Protein AF-A0A353TAM4-F1 (afdb_monomer_lite)

pLDDT: mean 78.07, std 10.39, range [55.66, 92.75]

Structure (mmCIF, N/CA/C/O backbone):
data_AF-A0A353TAM4-F1
#
_entry.id   AF-A0A353TAM4-F1
#
loop_
_atom_site.group_PDB
_atom_site.id
_atom_site.type_symbol
_atom_site.label_atom_id
_atom_site.label_alt_id
_atom_site.label_comp_id
_atom_site.label_asym_id
_atom_site.label_entity_id
_atom_site.label_seq_id
_atom_site.pdbx_PDB_ins_code
_atom_site.Cartn_x
_atom_site.Cartn_y
_atom_site.Cartn_z
_atom_site.occupancy
_atom_site.B_iso_or_equiv
_atom_site.auth_seq_id
_atom_site.auth_comp_id
_atom_site.auth_asym_id
_atom_site.auth_atom_id
_atom_site.pdbx_PDB_model_num
ATOM 1 N N . MET A 1 1 ? -25.117 -10.805 24.468 1.00 71.44 1 MET A N 1
ATOM 2 C CA . MET A 1 1 ? -24.688 -9.610 25.229 1.00 71.44 1 MET A CA 1
ATOM 3 C C . MET A 1 1 ? -25.270 -9.680 26.631 1.00 71.44 1 MET A C 1
ATOM 5 O O . MET A 1 1 ? -26.443 -10.002 26.774 1.00 71.44 1 MET A O 1
ATOM 9 N N . HIS A 1 2 ? -24.454 -9.416 27.646 1.00 84.31 2 HIS A N 1
ATOM 10 C CA . HIS A 1 2 ? -24.806 -9.683 29.040 1.00 84.31 2 HIS A CA 1
ATOM 11 C C . HIS A 1 2 ? -25.535 -8.492 29.674 1.00 84.31 2 HIS A C 1
ATOM 13 O O . HIS A 1 2 ? -25.085 -7.350 29.541 1.00 84.31 2 HIS A O 1
ATOM 19 N N . CYS A 1 3 ? -26.663 -8.724 30.348 1.00 85.81 3 CYS A N 1
ATOM 20 C CA . CYS A 1 3 ? -27.396 -7.654 31.020 1.00 85.81 3 CYS A CA 1
ATOM 21 C C . CYS A 1 3 ? -26.676 -7.226 32.311 1.00 85.81 3 CYS A C 1
ATOM 23 O O . CYS A 1 3 ? -26.566 -8.035 33.226 1.00 85.81 3 CYS A O 1
ATOM 25 N N . PRO A 1 4 ? -26.267 -5.953 32.473 1.00 81.88 4 PRO A N 1
ATOM 26 C CA . PRO A 1 4 ? -25.572 -5.508 33.684 1.00 81.88 4 PRO A CA 1
ATOM 27 C C . PRO A 1 4 ? -26.483 -5.432 34.918 1.00 81.88 4 PRO A C 1
ATOM 29 O O . PRO A 1 4 ? -25.984 -5.313 36.031 1.00 81.88 4 PRO A O 1
ATOM 32 N N . LYS A 1 5 ? -27.812 -5.467 34.734 1.00 87.12 5 LYS A N 1
ATOM 33 C CA . LYS A 1 5 ? -28.780 -5.432 35.842 1.00 87.12 5 LYS A CA 1
ATOM 34 C C . LYS A 1 5 ? -29.089 -6.810 36.418 1.00 87.12 5 LYS A C 1
ATOM 36 O O . LYS A 1 5 ? -29.198 -6.929 37.628 1.00 87.12 5 LYS A O 1
ATOM 41 N N . CYS A 1 6 ? -29.301 -7.808 35.560 1.00 91.19 6 CYS A N 1
ATOM 42 C CA . CYS A 1 6 ? -29.768 -9.134 35.981 1.00 91.19 6 CYS A CA 1
ATOM 43 C C . CYS A 1 6 ? -28.809 -10.278 35.631 1.00 91.19 6 CYS A C 1
ATOM 45 O O . CYS A 1 6 ? -29.038 -11.397 36.064 1.00 91.19 6 CYS A O 1
ATOM 47 N N . GLY A 1 7 ? -27.748 -10.025 34.861 1.00 88.94 7 GLY A N 1
ATOM 48 C CA . GLY A 1 7 ? -26.818 -11.068 34.426 1.00 88.94 7 GLY A CA 1
ATOM 49 C C . GLY A 1 7 ? -27.367 -11.997 33.337 1.00 88.94 7 GLY A C 1
ATOM 50 O O . GLY A 1 7 ? -26.750 -13.007 33.028 1.00 88.94 7 GLY A O 1
ATOM 51 N N . PHE A 1 8 ? -28.519 -11.689 32.737 1.00 91.19 8 PHE A N 1
ATOM 52 C CA . PHE A 1 8 ? -29.079 -12.515 31.669 1.00 91.19 8 PHE A CA 1
ATOM 53 C C . PHE A 1 8 ? -28.398 -12.257 30.322 1.00 91.19 8 PHE A C 1
ATOM 55 O O . PHE A 1 8 ? -28.211 -11.101 29.911 1.00 91.19 8 PHE A O 1
ATOM 62 N N . ASP A 1 9 ? -28.084 -13.325 29.591 1.00 90.94 9 ASP A N 1
ATOM 63 C CA . ASP A 1 9 ? -27.538 -13.233 28.241 1.00 90.94 9 ASP A CA 1
ATOM 64 C C . ASP A 1 9 ? -28.645 -13.013 27.209 1.00 90.94 9 ASP A C 1
ATOM 66 O O . ASP A 1 9 ? -29.500 -13.856 26.964 1.00 90.94 9 ASP A O 1
ATOM 70 N N . ASN A 1 10 ? -28.610 -11.846 26.569 1.00 87.75 10 ASN A N 1
ATOM 71 C CA . ASN A 1 10 ? -29.545 -11.464 25.516 1.00 87.75 10 ASN A CA 1
ATOM 72 C C . ASN A 1 10 ? -28.915 -11.609 24.122 1.00 87.75 10 ASN A C 1
ATOM 74 O O . ASN A 1 10 ? -27.690 -11.564 23.965 1.00 87.75 10 ASN A O 1
ATOM 78 N N . LEU A 1 11 ? -29.762 -11.689 23.092 1.00 84.56 11 LEU A N 1
ATOM 79 C CA . LEU A 1 11 ? -29.363 -11.592 21.681 1.00 84.56 11 LEU A CA 1
ATOM 80 C C . LEU A 1 11 ? -28.535 -10.324 21.424 1.00 84.56 11 LEU A C 1
ATOM 82 O O . LEU A 1 11 ? -28.815 -9.266 21.983 1.00 84.56 11 LEU A O 1
ATOM 86 N N . GLU A 1 12 ? -27.541 -10.413 20.538 1.00 74.88 12 GLU A N 1
ATOM 87 C CA . GLU A 1 12 ? -26.538 -9.358 20.279 1.00 74.88 12 GLU A CA 1
ATOM 88 C C . GLU A 1 12 ? -27.124 -8.010 19.813 1.00 74.88 12 GLU A C 1
ATOM 90 O O . GLU A 1 12 ? -26.447 -6.984 19.868 1.00 74.88 12 GLU A O 1
ATOM 95 N N . ASN A 1 13 ? -28.396 -8.002 19.403 1.00 75.44 13 ASN A N 1
ATOM 96 C CA . ASN A 1 13 ? -29.105 -6.844 18.860 1.00 75.44 13 ASN A CA 1
ATOM 97 C C . ASN A 1 13 ? -30.330 -6.416 19.690 1.00 75.44 13 ASN A C 1
ATOM 99 O O . ASN A 1 13 ? -31.092 -5.565 19.229 1.00 75.44 13 ASN A O 1
ATOM 103 N N . ALA A 1 14 ? -30.569 -7.000 20.870 1.00 79.75 14 ALA A N 1
ATOM 104 C CA . ALA A 1 14 ? -31.739 -6.644 21.674 1.00 79.75 14 ALA A CA 1
ATOM 105 C C . ALA A 1 14 ? -31.647 -5.186 22.174 1.00 79.75 14 ALA A C 1
ATOM 107 O O . ALA A 1 14 ? -30.615 -4.731 22.653 1.00 79.75 14 ALA A O 1
ATOM 108 N N . THR A 1 15 ? -32.726 -4.415 22.061 1.00 83.69 15 THR A N 1
ATOM 109 C CA . THR A 1 15 ? -32.788 -3.035 22.587 1.00 83.69 15 THR A CA 1
ATOM 110 C C . THR A 1 15 ? -33.155 -2.997 24.069 1.00 83.69 15 THR A C 1
ATOM 112 O O . THR A 1 15 ? -32.890 -2.014 24.759 1.00 83.69 15 THR A O 1
ATOM 115 N N . MET A 1 16 ? -33.718 -4.090 24.579 1.00 87.94 16 MET A N 1
ATOM 116 C CA . MET A 1 16 ? -34.132 -4.272 25.963 1.00 87.94 16 MET A CA 1
ATOM 117 C C . MET A 1 16 ? -33.849 -5.704 26.415 1.00 87.94 16 MET A C 1
ATOM 119 O O . MET A 1 16 ? -33.877 -6.633 25.608 1.00 87.94 16 MET A O 1
ATOM 123 N N . CYS A 1 17 ? -33.554 -5.875 27.700 1.00 89.88 17 CYS A N 1
ATOM 124 C CA . CYS A 1 17 ? -33.383 -7.183 28.312 1.00 89.88 17 CYS A CA 1
ATOM 125 C C . CYS A 1 17 ? -34.730 -7.908 28.376 1.00 89.88 17 CYS A C 1
ATOM 127 O O . CYS A 1 17 ? -35.679 -7.356 28.930 1.00 89.88 17 CYS A O 1
ATOM 129 N N . GLN A 1 18 ? -34.798 -9.140 27.863 1.00 90.94 18 GLN A N 1
ATOM 130 C CA . GLN A 1 18 ? -36.036 -9.930 27.865 1.00 90.94 18 GLN A CA 1
ATOM 131 C C . GLN A 1 18 ? -36.523 -10.276 29.277 1.00 90.94 18 GLN A C 1
ATOM 133 O O . GLN A 1 18 ? -37.724 -10.369 29.491 1.00 90.94 18 GLN A O 1
ATOM 138 N N . GLU A 1 19 ? -35.606 -10.424 30.236 1.00 92.75 19 GLU A N 1
ATOM 139 C CA . GLU A 1 19 ? -35.962 -10.835 31.597 1.00 92.75 19 GLU A CA 1
ATOM 140 C C . GLU A 1 19 ? -36.312 -9.656 32.522 1.00 92.75 19 GLU A C 1
ATOM 142 O O . GLU A 1 19 ? -37.382 -9.631 33.118 1.00 92.75 19 GLU A O 1
ATOM 147 N N . CYS A 1 20 ? -35.453 -8.633 32.622 1.00 92.44 20 CYS A N 1
ATOM 148 C CA . CYS A 1 20 ? -35.665 -7.518 33.558 1.00 92.44 20 CYS A CA 1
ATOM 149 C C . CYS A 1 20 ? -36.223 -6.230 32.929 1.00 92.44 20 CYS A C 1
ATOM 151 O O . CYS A 1 20 ? -36.346 -5.217 33.619 1.00 92.44 20 CYS A O 1
ATOM 153 N N . GLY A 1 21 ? -36.473 -6.209 31.614 1.00 90.00 21 GLY A N 1
ATOM 154 C CA . GLY A 1 21 ? -36.935 -5.015 30.892 1.00 90.00 21 GLY A CA 1
ATOM 155 C C . GLY A 1 21 ? -35.919 -3.864 30.836 1.00 90.00 21 GLY A C 1
ATOM 156 O O . GLY A 1 21 ? -36.245 -2.760 30.406 1.00 90.00 21 GLY A O 1
ATOM 157 N N . GLY A 1 22 ? -34.675 -4.084 31.277 1.00 87.44 22 GLY A N 1
ATOM 158 C CA . GLY A 1 22 ? -33.624 -3.071 31.247 1.00 87.44 22 GLY A CA 1
ATOM 159 C C . GLY A 1 22 ? -33.301 -2.640 29.816 1.00 87.44 22 GLY A C 1
ATOM 160 O O . GLY A 1 22 ? -32.898 -3.466 29.003 1.00 87.44 22 GLY A O 1
ATOM 161 N N . VAL A 1 23 ? -33.450 -1.350 29.510 1.00 84.81 23 VAL A N 1
ATOM 162 C CA . VAL A 1 23 ? -33.100 -0.791 28.198 1.00 84.81 23 VAL A CA 1
ATOM 163 C C . VAL A 1 23 ? -31.582 -0.776 28.038 1.00 84.81 23 VAL A C 1
ATOM 165 O O . VAL A 1 23 ? -30.864 -0.202 28.860 1.00 84.81 23 VAL A O 1
ATOM 168 N N . PHE A 1 24 ? -31.089 -1.383 26.962 1.00 80.62 24 PHE A N 1
ATOM 169 C CA . PHE A 1 24 ? -29.693 -1.256 26.576 1.00 80.62 24 PHE A CA 1
ATOM 170 C C . PHE A 1 24 ? -29.518 0.110 25.919 1.00 80.62 24 PHE A C 1
ATOM 172 O O . PHE A 1 24 ? -29.943 0.326 24.783 1.00 80.62 24 PHE A O 1
ATOM 179 N N . ILE A 1 25 ? -28.906 1.057 26.635 1.00 68.12 25 ILE A N 1
ATOM 180 C CA . ILE A 1 25 ? -28.526 2.340 26.044 1.00 68.12 25 ILE A CA 1
ATOM 181 C C . ILE A 1 25 ? -27.438 2.034 25.020 1.00 68.12 25 ILE A C 1
ATOM 183 O O . ILE A 1 25 ? -26.262 1.889 25.356 1.00 68.12 25 ILE A O 1
ATOM 187 N N . ARG A 1 26 ? -27.842 1.900 23.755 1.00 61.38 26 ARG A N 1
ATOM 188 C CA . ARG A 1 26 ? -26.922 1.820 22.628 1.00 61.38 26 ARG A CA 1
ATOM 189 C C . ARG A 1 26 ? -26.285 3.196 22.504 1.00 61.38 26 ARG A C 1
ATOM 191 O O . ARG A 1 26 ? -26.798 4.064 21.804 1.00 61.38 26 ARG A O 1
ATOM 198 N N . THR A 1 27 ? -25.200 3.421 23.238 1.00 59.34 27 THR A N 1
ATOM 199 C CA . THR A 1 27 ? -24.378 4.611 23.068 1.00 59.34 27 THR A CA 1
ATOM 200 C C . THR A 1 27 ? -23.877 4.570 21.636 1.00 59.34 27 THR A C 1
ATOM 202 O O . THR A 1 27 ? -23.029 3.759 21.270 1.00 59.34 27 THR A O 1
ATOM 205 N N . THR A 1 28 ? -24.476 5.389 20.771 1.00 57.41 28 THR A N 1
ATOM 206 C CA . THR A 1 28 ? -23.959 5.583 19.423 1.00 57.41 28 THR A CA 1
ATOM 207 C C . THR A 1 28 ? -22.504 5.990 19.592 1.00 57.41 28 THR A C 1
ATOM 209 O O . THR A 1 28 ? -22.251 6.998 20.254 1.00 57.41 28 THR A O 1
ATOM 212 N N . PRO A 1 29 ? -21.541 5.208 19.086 1.00 55.66 29 PRO A N 1
ATOM 213 C CA . PRO A 1 29 ? -20.138 5.482 19.331 1.00 55.66 29 PRO A CA 1
ATOM 214 C C . PRO A 1 29 ? -19.798 6.845 18.722 1.00 55.66 29 PRO A C 1
ATOM 216 O O . PRO A 1 29 ? -19.767 6.999 17.502 1.00 55.66 29 PRO A O 1
ATOM 219 N N . THR A 1 30 ? -19.598 7.844 19.581 1.00 56.41 30 THR A N 1
ATOM 220 C CA . THR A 1 30 ? -19.401 9.255 19.208 1.00 56.41 30 THR A CA 1
ATOM 221 C C . THR A 1 30 ? -17.961 9.568 18.824 1.00 56.41 30 THR A C 1
ATOM 223 O O . THR A 1 30 ? -17.699 10.619 18.246 1.00 56.41 30 THR A O 1
ATOM 226 N N . ARG A 1 31 ? -17.009 8.669 19.115 1.00 55.81 31 ARG A N 1
ATOM 227 C CA . ARG A 1 31 ? -15.581 8.920 18.897 1.00 55.81 31 ARG A CA 1
ATOM 228 C C . ARG A 1 31 ? -14.931 7.824 18.062 1.00 55.81 31 ARG A C 1
ATOM 230 O O . ARG A 1 31 ? -14.864 6.663 18.465 1.00 55.81 31 ARG A O 1
ATOM 237 N N . THR A 1 32 ? -14.435 8.212 16.893 1.00 64.56 32 THR A N 1
ATOM 238 C CA . THR A 1 32 ? -13.578 7.374 16.055 1.00 64.56 32 THR A CA 1
ATOM 239 C C . THR A 1 32 ? -12.191 7.283 16.694 1.00 64.56 32 THR A C 1
ATOM 241 O O . THR A 1 32 ? -11.684 8.243 17.282 1.00 64.56 32 THR A O 1
ATOM 244 N N . SER A 1 33 ? -11.558 6.111 16.639 1.00 65.94 33 SER A N 1
ATOM 245 C CA . SER A 1 33 ? -10.193 5.964 17.138 1.00 65.94 33 SER A CA 1
ATOM 246 C C . SER A 1 33 ? -9.231 6.690 16.193 1.00 65.94 33 SER A C 1
ATOM 248 O O . SER A 1 33 ? -9.071 6.292 15.042 1.00 65.94 33 SER A O 1
ATOM 250 N N . GLY A 1 34 ? -8.545 7.731 16.680 1.00 74.50 34 GLY A N 1
ATOM 251 C CA . GLY A 1 34 ? -7.576 8.493 15.873 1.00 74.50 34 GLY A CA 1
ATOM 252 C C . GLY A 1 34 ? -6.524 7.606 15.191 1.00 74.50 34 GLY A C 1
ATOM 253 O O . GLY A 1 34 ? -6.145 7.865 14.057 1.00 74.50 34 GLY A O 1
ATOM 254 N N . ARG A 1 35 ? -6.163 6.479 15.827 1.00 73.50 35 ARG A N 1
ATOM 255 C CA . ARG A 1 35 ? -5.259 5.458 15.267 1.00 73.50 35 ARG A CA 1
ATOM 256 C C . ARG A 1 35 ? -5.773 4.790 13.983 1.00 73.50 35 ARG A C 1
ATOM 258 O O . ARG A 1 35 ? -4.965 4.472 13.117 1.00 73.50 35 ARG A O 1
ATOM 265 N N . ALA A 1 36 ? -7.084 4.577 13.851 1.00 71.06 36 ALA A N 1
ATOM 266 C CA . ALA A 1 36 ? -7.672 3.963 12.656 1.00 71.06 36 ALA A CA 1
ATOM 267 C C . ALA A 1 36 ? -7.750 4.954 11.480 1.00 71.06 36 ALA A C 1
ATOM 269 O O . ALA A 1 36 ? -7.614 4.574 10.317 1.00 71.06 36 ALA A O 1
ATOM 270 N N . ILE A 1 37 ? -7.922 6.244 11.776 1.00 79.62 37 ILE A N 1
ATOM 271 C CA . ILE A 1 37 ? -7.875 7.296 10.755 1.00 79.62 37 ILE A CA 1
ATOM 272 C C . ILE A 1 37 ? -6.443 7.440 10.234 1.00 79.62 37 ILE A C 1
ATOM 274 O O . ILE A 1 37 ? -6.228 7.411 9.024 1.00 79.62 37 ILE A O 1
ATOM 278 N N . THR A 1 38 ? -5.451 7.504 11.130 1.00 81.31 38 THR A N 1
ATOM 279 C CA . THR A 1 38 ? -4.043 7.643 10.730 1.00 81.31 38 THR A CA 1
ATOM 280 C C . THR A 1 38 ? -3.554 6.482 9.870 1.00 81.31 38 THR A C 1
ATOM 282 O O . THR A 1 38 ? -2.810 6.722 8.926 1.00 81.31 38 THR A O 1
ATOM 285 N N . SER A 1 39 ? -3.991 5.241 10.131 1.00 78.19 39 SER A N 1
ATOM 286 C CA . SER A 1 39 ? -3.613 4.096 9.286 1.00 78.19 39 SER A CA 1
ATOM 287 C C . SER A 1 39 ? -4.206 4.192 7.880 1.00 78.19 39 SER A C 1
ATOM 289 O O . SER A 1 39 ? -3.551 3.820 6.912 1.00 78.19 39 SER A O 1
ATOM 291 N N . THR A 1 40 ? -5.422 4.731 7.752 1.00 79.19 40 THR A N 1
ATOM 292 C CA . THR A 1 40 ? -6.063 4.933 6.443 1.00 79.19 40 THR A CA 1
ATOM 293 C C . THR A 1 40 ? -5.322 5.999 5.639 1.00 79.19 40 THR A C 1
ATOM 295 O O . THR A 1 40 ? -5.014 5.786 4.469 1.00 79.19 40 THR A O 1
ATOM 298 N N . ILE A 1 41 ? -4.974 7.118 6.282 1.00 86.94 41 ILE A N 1
ATOM 299 C CA . ILE A 1 41 ? -4.219 8.205 5.647 1.00 86.94 41 ILE A CA 1
ATOM 300 C C . ILE A 1 41 ? -2.841 7.705 5.204 1.00 86.94 41 ILE A C 1
ATOM 302 O O . ILE A 1 41 ? -2.463 7.938 4.062 1.00 86.94 41 ILE A O 1
ATOM 306 N N . LEU A 1 42 ? -2.119 6.962 6.053 1.00 82.06 42 LEU A N 1
ATOM 307 C CA . LEU A 1 42 ? -0.818 6.392 5.681 1.00 82.06 42 LEU A CA 1
ATOM 308 C C . LEU A 1 42 ? -0.918 5.453 4.473 1.00 82.06 42 LEU A C 1
ATOM 310 O O . LEU A 1 42 ? -0.070 5.513 3.584 1.00 82.06 42 LEU A O 1
ATOM 314 N N . GLY A 1 43 ? -1.956 4.613 4.426 1.00 78.88 43 GLY A N 1
ATOM 315 C CA . GLY A 1 43 ? -2.204 3.724 3.292 1.00 78.88 43 GLY A CA 1
ATOM 316 C C . GLY A 1 43 ? -2.411 4.498 1.988 1.00 78.88 43 GLY A C 1
ATOM 317 O O . GLY A 1 43 ? -1.730 4.224 1.000 1.00 78.88 43 GLY A O 1
ATOM 318 N N . ILE A 1 44 ? -3.295 5.502 2.002 1.00 84.88 44 ILE A N 1
ATOM 319 C CA . ILE A 1 44 ? -3.596 6.340 0.829 1.00 84.88 44 ILE A CA 1
ATOM 320 C C . ILE A 1 44 ? -2.355 7.121 0.383 1.00 84.88 44 ILE A C 1
ATOM 322 O O . ILE A 1 44 ? -2.014 7.104 -0.797 1.00 84.88 44 ILE A O 1
ATOM 326 N N . THR A 1 45 ? -1.637 7.754 1.315 1.00 86.88 45 THR A N 1
ATOM 327 C CA . THR A 1 45 ? -0.410 8.499 1.001 1.00 86.88 45 THR A CA 1
ATOM 328 C C . THR A 1 45 ? 0.649 7.593 0.377 1.00 86.88 45 THR A C 1
ATOM 330 O O . THR A 1 45 ? 1.311 7.996 -0.577 1.00 86.88 45 THR A O 1
ATOM 333 N N . GLY A 1 46 ? 0.777 6.352 0.852 1.00 80.06 46 GLY A N 1
ATOM 334 C CA . GLY A 1 46 ? 1.684 5.377 0.252 1.00 80.06 46 GLY A CA 1
ATOM 335 C C . GLY A 1 46 ? 1.326 5.039 -1.202 1.00 80.06 46 GLY A C 1
ATOM 336 O O . GLY A 1 46 ? 2.219 4.967 -2.042 1.00 80.06 46 GLY A O 1
ATOM 337 N N . PHE A 1 47 ? 0.036 4.908 -1.535 1.00 82.06 47 PHE A N 1
ATOM 338 C CA . PHE A 1 47 ? -0.398 4.732 -2.929 1.00 82.06 47 PHE A CA 1
ATOM 339 C C . PHE A 1 47 ? -0.097 5.948 -3.800 1.00 82.06 47 PHE A C 1
ATOM 341 O O . PHE A 1 47 ? 0.357 5.781 -4.929 1.00 82.06 47 PHE A O 1
ATOM 348 N N . SER A 1 48 ? -0.302 7.160 -3.283 1.00 85.38 48 SER A N 1
ATOM 349 C CA . SER A 1 48 ? 0.033 8.384 -4.016 1.00 85.38 48 SER A CA 1
ATOM 350 C C . SER A 1 48 ? 1.529 8.457 -4.332 1.00 85.38 48 SER A C 1
ATOM 352 O O . SER A 1 48 ? 1.903 8.760 -5.462 1.00 85.38 48 SER A O 1
ATOM 354 N N . ILE A 1 49 ? 2.391 8.111 -3.368 1.00 84.12 49 ILE A N 1
ATOM 355 C CA . ILE A 1 49 ? 3.848 8.063 -3.570 1.00 84.12 49 ILE A CA 1
ATOM 356 C C . ILE A 1 49 ? 4.223 6.979 -4.591 1.00 84.12 49 ILE A C 1
ATOM 358 O O . ILE A 1 49 ? 5.052 7.224 -5.466 1.00 84.12 49 ILE A O 1
ATOM 362 N N . PHE A 1 50 ? 3.587 5.806 -4.529 1.00 81.00 50 PHE A N 1
ATOM 363 C CA . PHE A 1 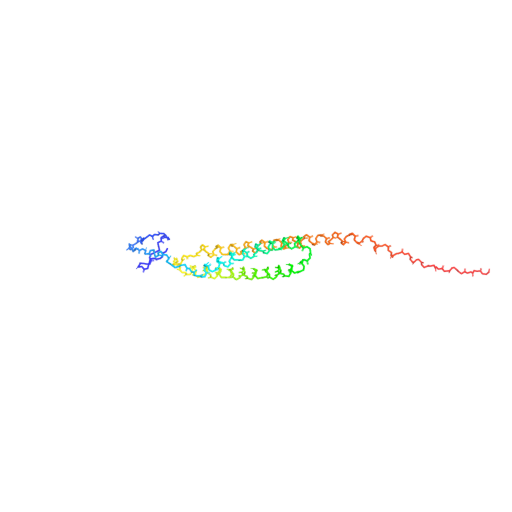50 ? 3.809 4.736 -5.504 1.00 81.00 50 PHE A CA 1
ATOM 364 C C . PHE A 1 50 ? 3.374 5.140 -6.921 1.00 81.00 50 PHE A C 1
ATOM 366 O O . PHE A 1 50 ? 4.089 4.879 -7.885 1.00 81.00 50 PHE A O 1
ATOM 373 N N . GLY A 1 51 ? 2.240 5.832 -7.059 1.00 83.25 51 GLY A N 1
ATOM 374 C CA . GLY A 1 51 ? 1.792 6.377 -8.340 1.00 83.25 51 GLY A CA 1
ATOM 375 C C . GLY A 1 51 ? 2.812 7.347 -8.938 1.00 83.25 51 GLY A C 1
ATOM 376 O O . GLY A 1 51 ? 3.156 7.227 -10.112 1.00 83.25 51 GLY A O 1
ATOM 377 N N . ILE A 1 52 ? 3.365 8.248 -8.118 1.00 83.31 52 ILE A N 1
ATOM 378 C CA . ILE A 1 52 ? 4.431 9.167 -8.543 1.00 83.31 52 ILE A CA 1
ATOM 379 C C . ILE A 1 52 ? 5.673 8.387 -8.984 1.00 83.31 52 ILE A C 1
ATOM 381 O O . ILE A 1 52 ? 6.208 8.681 -10.047 1.00 83.31 52 ILE A O 1
ATOM 385 N N . PHE A 1 53 ? 6.088 7.363 -8.230 1.00 81.31 53 PHE A N 1
ATOM 386 C CA . PHE A 1 53 ? 7.225 6.504 -8.578 1.00 81.31 53 PHE A CA 1
ATOM 387 C C . PHE A 1 53 ? 7.067 5.836 -9.954 1.00 81.31 53 PHE A C 1
ATOM 389 O O . PHE A 1 53 ? 8.011 5.820 -10.748 1.00 81.31 53 PHE A O 1
ATOM 396 N N . VAL A 1 54 ? 5.880 5.298 -10.260 1.00 81.56 54 VAL A N 1
ATOM 397 C CA . VAL A 1 54 ? 5.611 4.663 -11.561 1.00 81.56 54 VAL A CA 1
ATOM 398 C C . VAL A 1 54 ? 5.710 5.695 -12.681 1.00 81.56 54 VAL A C 1
ATOM 400 O O . VAL A 1 54 ? 6.359 5.443 -13.693 1.00 81.56 54 VAL A O 1
ATOM 403 N N . VAL A 1 55 ? 5.130 6.881 -12.482 1.00 83.38 55 VAL A N 1
ATOM 404 C CA . VAL A 1 55 ? 5.191 7.969 -13.465 1.00 83.38 55 VAL A CA 1
ATOM 405 C C . VAL A 1 55 ? 6.633 8.430 -13.677 1.00 83.38 55 VAL A C 1
ATOM 407 O O . VAL A 1 55 ? 7.087 8.465 -14.818 1.00 83.38 55 VAL A O 1
ATOM 410 N N . THR A 1 56 ? 7.398 8.712 -12.616 1.00 78.00 56 THR A N 1
ATOM 411 C CA . THR A 1 56 ? 8.802 9.138 -12.750 1.00 78.00 56 THR A CA 1
ATOM 412 C C . THR A 1 56 ? 9.668 8.068 -13.403 1.00 78.00 56 THR A C 1
ATOM 414 O O . THR A 1 56 ? 10.555 8.408 -14.182 1.00 78.00 56 THR A O 1
ATOM 417 N N . SER A 1 57 ? 9.389 6.787 -13.146 1.00 76.00 57 SER A N 1
ATOM 418 C CA . SER A 1 57 ? 10.080 5.676 -13.810 1.00 76.00 57 SER A CA 1
ATOM 419 C C . SER A 1 57 ? 9.809 5.661 -15.316 1.00 76.00 57 SER A C 1
ATOM 421 O O . SER A 1 57 ? 10.742 5.519 -16.099 1.00 76.00 57 SER A O 1
ATOM 423 N N . ILE A 1 58 ? 8.556 5.870 -15.740 1.00 80.75 58 ILE A N 1
ATOM 424 C CA . ILE A 1 58 ? 8.190 5.937 -17.165 1.00 80.75 58 ILE A CA 1
ATOM 425 C C . ILE A 1 58 ? 8.852 7.141 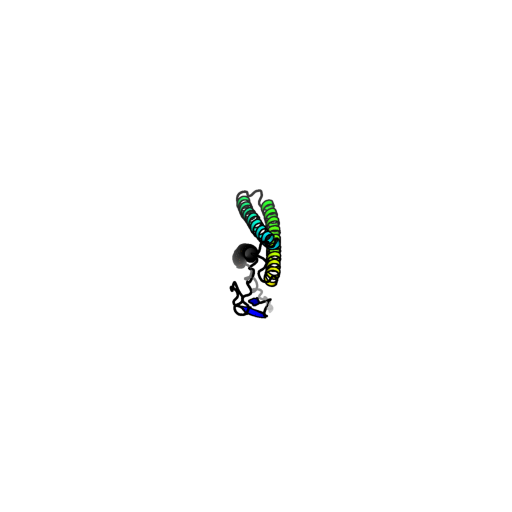-17.841 1.00 80.75 58 ILE A C 1
ATOM 427 O O . ILE A 1 58 ? 9.439 6.994 -18.908 1.00 80.75 58 ILE A O 1
ATOM 431 N N . PHE A 1 59 ? 8.815 8.319 -17.214 1.00 80.00 59 PHE A N 1
ATOM 432 C CA . PHE A 1 59 ? 9.482 9.509 -17.751 1.00 80.00 59 PHE A CA 1
ATOM 433 C C . PHE A 1 59 ? 11.004 9.322 -17.844 1.00 80.00 59 PHE A C 1
ATOM 435 O O . PHE A 1 59 ? 11.606 9.726 -18.835 1.00 80.00 59 PHE A O 1
ATOM 442 N N . GLY A 1 60 ? 11.627 8.656 -16.868 1.00 70.81 60 GLY A N 1
ATOM 443 C CA . GLY A 1 60 ? 13.053 8.324 -16.908 1.00 70.81 60 GLY A CA 1
ATOM 444 C C . GLY A 1 60 ? 13.440 7.384 -18.055 1.00 70.81 60 GLY A C 1
ATOM 445 O O . GLY A 1 60 ? 14.556 7.483 -18.552 1.00 70.81 60 GLY A O 1
ATOM 446 N N . LEU A 1 61 ? 12.526 6.520 -18.517 1.00 70.81 61 LEU A N 1
ATOM 447 C CA . LEU A 1 61 ? 12.745 5.676 -19.702 1.00 70.81 61 LEU A CA 1
ATOM 448 C C . LEU A 1 61 ? 12.701 6.468 -21.017 1.00 70.81 61 LEU A C 1
ATOM 450 O O . LEU A 1 61 ? 13.259 6.018 -22.010 1.00 70.81 61 LEU A O 1
ATOM 454 N N . VAL A 1 62 ? 12.033 7.625 -21.036 1.00 79.88 62 VAL A N 1
ATOM 455 C CA . VAL A 1 62 ? 11.920 8.481 -22.229 1.00 79.88 62 VAL A CA 1
ATOM 456 C C . VAL A 1 62 ? 13.134 9.407 -22.374 1.00 79.88 62 VAL A C 1
ATOM 458 O O . VAL A 1 62 ? 13.511 9.755 -23.490 1.00 79.88 62 VAL A O 1
ATOM 461 N N . PHE A 1 63 ? 13.766 9.797 -21.263 1.00 77.00 63 PHE A N 1
ATOM 462 C CA . PHE A 1 63 ? 14.903 10.720 -21.243 1.00 77.00 63 PHE A CA 1
ATOM 463 C C . PHE A 1 63 ? 16.198 9.996 -20.831 1.00 77.00 63 PHE A C 1
ATOM 465 O O . PHE A 1 63 ? 16.592 10.000 -19.663 1.00 77.00 63 PHE A O 1
ATOM 472 N N . ASP A 1 64 ? 16.876 9.406 -21.822 1.00 70.44 64 ASP A N 1
ATOM 473 C CA . ASP A 1 64 ? 18.099 8.583 -21.704 1.00 70.44 64 ASP A CA 1
ATOM 474 C C . ASP A 1 64 ? 19.230 9.213 -20.857 1.00 70.44 64 ASP A C 1
ATOM 476 O O . ASP A 1 64 ? 20.022 8.521 -20.218 1.00 70.44 64 ASP A O 1
ATOM 480 N N . SER A 1 65 ? 19.309 10.543 -20.788 1.00 73.38 65 SER A N 1
ATOM 481 C CA . SER A 1 65 ? 20.389 11.261 -20.101 1.00 73.38 65 SER A CA 1
ATOM 482 C C . SER A 1 65 ? 20.262 11.332 -18.573 1.00 73.38 65 SER A C 1
ATOM 484 O O . SER A 1 65 ? 21.236 11.689 -17.910 1.00 73.38 65 SER A O 1
ATOM 486 N N . LEU A 1 66 ? 19.111 10.977 -17.983 1.00 75.00 66 LEU A N 1
ATOM 487 C CA . LEU A 1 66 ? 18.899 11.015 -16.523 1.00 75.00 66 LEU A CA 1
ATOM 488 C C . LEU A 1 66 ? 18.658 9.647 -15.881 1.00 75.00 66 LEU A C 1
ATOM 490 O O . LEU A 1 66 ? 18.320 9.585 -14.698 1.00 75.00 66 LEU A O 1
ATOM 494 N N . VAL A 1 67 ? 18.881 8.555 -16.613 1.00 77.56 67 VAL A N 1
ATOM 495 C CA . VAL A 1 67 ? 18.597 7.186 -16.158 1.00 77.56 67 VAL A CA 1
ATOM 496 C C . VAL A 1 67 ? 19.166 6.938 -14.758 1.00 77.56 67 VAL A C 1
ATOM 498 O O . VAL A 1 67 ? 18.415 6.634 -13.837 1.00 77.56 67 VAL A O 1
ATOM 501 N N . LEU A 1 68 ? 20.460 7.165 -14.531 1.00 78.50 68 LEU A N 1
ATOM 502 C CA . LEU A 1 68 ? 21.091 6.846 -13.244 1.00 78.50 68 LEU A CA 1
ATOM 503 C C . LEU A 1 68 ? 20.499 7.644 -12.065 1.00 78.50 68 LEU A C 1
ATOM 505 O O . LEU A 1 68 ? 20.270 7.089 -10.991 1.00 78.50 68 LEU A O 1
ATOM 509 N N . VAL A 1 69 ? 20.176 8.921 -12.281 1.00 80.62 69 VAL A N 1
ATOM 510 C CA . VAL A 1 69 ? 19.533 9.778 -11.270 1.00 80.62 69 VAL A CA 1
ATOM 511 C C . VAL A 1 69 ? 18.099 9.315 -11.007 1.00 80.62 69 VAL A C 1
ATOM 513 O O . VAL A 1 69 ? 17.695 9.188 -9.851 1.00 80.62 69 VAL A O 1
ATOM 516 N N . ALA A 1 70 ? 17.348 8.989 -12.059 1.00 77.56 70 ALA A N 1
ATOM 517 C CA . ALA A 1 70 ? 15.991 8.465 -11.952 1.00 77.56 70 ALA A CA 1
ATOM 518 C C . ALA A 1 70 ? 15.953 7.122 -11.204 1.00 77.56 70 ALA A C 1
ATOM 520 O O . ALA A 1 70 ? 15.065 6.917 -10.377 1.00 77.56 70 ALA A O 1
ATOM 521 N N . TRP A 1 71 ? 16.933 6.240 -11.420 1.00 80.81 71 TRP A N 1
ATOM 522 C CA . TRP A 1 71 ? 17.066 4.966 -10.704 1.00 80.81 71 TRP A CA 1
ATOM 523 C C . TRP A 1 71 ? 17.320 5.162 -9.205 1.00 80.81 71 TRP A C 1
ATOM 525 O O . TRP A 1 71 ? 16.671 4.508 -8.388 1.00 80.81 71 TRP A O 1
ATOM 535 N N . ILE A 1 72 ? 18.212 6.085 -8.826 1.00 84.75 72 ILE A N 1
ATOM 536 C CA . ILE A 1 72 ? 18.497 6.381 -7.412 1.00 84.75 72 ILE A CA 1
ATOM 537 C C . ILE A 1 72 ? 17.268 6.985 -6.727 1.00 84.75 72 ILE A C 1
ATOM 539 O O . ILE A 1 72 ? 16.880 6.528 -5.652 1.00 84.75 72 ILE A O 1
ATOM 543 N N . ILE A 1 73 ? 16.624 7.974 -7.356 1.00 83.38 73 ILE A N 1
ATOM 544 C CA . ILE A 1 73 ? 15.393 8.593 -6.838 1.00 83.38 73 ILE A CA 1
ATOM 545 C C . ILE A 1 73 ? 14.322 7.519 -6.644 1.00 83.38 73 ILE A C 1
ATOM 547 O O . ILE A 1 73 ? 13.735 7.409 -5.570 1.00 83.38 73 ILE A O 1
ATOM 551 N N . SER A 1 74 ? 14.120 6.677 -7.651 1.00 79.25 74 SER A N 1
ATOM 552 C CA . SER A 1 74 ? 13.157 5.580 -7.614 1.00 79.25 74 SER A CA 1
ATOM 553 C C . SER A 1 74 ? 13.438 4.628 -6.444 1.00 79.25 74 SER A C 1
ATOM 555 O O . SER A 1 74 ? 12.530 4.316 -5.674 1.00 79.25 74 SER A O 1
ATOM 557 N N . LEU A 1 75 ? 14.694 4.229 -6.232 1.00 83.06 75 LEU A N 1
ATOM 558 C CA . LEU A 1 75 ? 15.085 3.372 -5.108 1.00 83.06 75 LEU A CA 1
ATOM 559 C C . LEU A 1 75 ? 14.752 4.021 -3.755 1.00 83.06 75 LEU A C 1
ATOM 561 O O . LEU A 1 75 ? 14.148 3.381 -2.891 1.00 83.06 75 LEU A O 1
ATOM 565 N N . VAL A 1 76 ? 15.087 5.301 -3.584 1.00 87.62 76 VAL A N 1
ATOM 566 C CA . VAL A 1 76 ? 14.812 6.044 -2.347 1.00 87.62 76 VAL A CA 1
ATOM 567 C C . VAL A 1 76 ? 13.305 6.148 -2.097 1.00 87.62 76 VAL A C 1
ATOM 569 O O . VAL A 1 76 ? 12.839 5.746 -1.030 1.00 87.62 76 VAL A O 1
ATOM 572 N N . PHE A 1 77 ? 12.522 6.604 -3.076 1.00 82.94 77 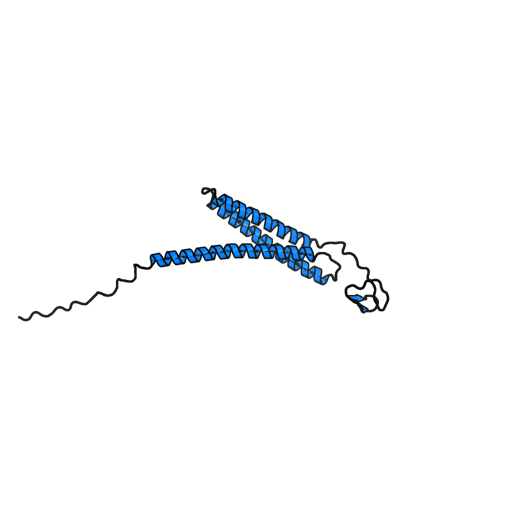PHE A N 1
ATOM 573 C CA . PHE A 1 77 ? 11.068 6.738 -2.932 1.00 82.94 77 PHE A CA 1
ATOM 574 C C . PHE A 1 77 ? 10.371 5.390 -2.718 1.00 82.94 77 PHE A C 1
ATOM 576 O O . PHE A 1 77 ? 9.472 5.294 -1.879 1.00 82.94 77 PHE A O 1
ATOM 583 N N . GLY A 1 78 ? 10.819 4.337 -3.407 1.00 81.25 78 GLY A N 1
ATOM 584 C CA . GLY A 1 78 ? 10.326 2.976 -3.207 1.00 81.25 78 GLY A CA 1
ATOM 585 C C . GLY A 1 78 ? 10.584 2.470 -1.786 1.00 81.25 78 GLY A C 1
ATOM 586 O O . GLY A 1 78 ? 9.680 1.928 -1.150 1.00 81.25 78 GLY A O 1
ATOM 587 N N . SER A 1 79 ? 11.785 2.711 -1.245 1.00 84.44 79 SER A N 1
ATOM 588 C CA . SER A 1 79 ? 12.132 2.315 0.128 1.00 84.44 79 SER A CA 1
ATOM 589 C C . SER A 1 79 ? 11.296 3.050 1.186 1.00 84.44 79 SER A C 1
ATOM 591 O O . SER A 1 79 ? 10.815 2.431 2.137 1.00 84.44 79 SER A O 1
ATOM 593 N N . ILE A 1 80 ? 11.036 4.347 0.992 1.00 87.06 80 ILE A N 1
ATOM 594 C CA . ILE A 1 80 ? 10.195 5.144 1.896 1.00 87.06 80 ILE A CA 1
ATOM 595 C C . ILE A 1 80 ? 8.746 4.648 1.847 1.00 87.06 80 ILE A C 1
ATOM 597 O O . ILE A 1 80 ? 8.134 4.443 2.897 1.00 87.06 80 ILE A O 1
ATOM 601 N N . ALA A 1 81 ? 8.203 4.406 0.650 1.00 82.00 81 ALA A N 1
ATOM 602 C CA . ALA A 1 81 ? 6.848 3.882 0.481 1.00 82.00 81 ALA A CA 1
ATOM 603 C C . ALA A 1 81 ? 6.672 2.523 1.178 1.00 82.00 81 ALA A C 1
ATOM 605 O O . ALA A 1 81 ? 5.672 2.301 1.863 1.00 82.00 81 ALA A O 1
ATOM 606 N N . PHE A 1 82 ? 7.679 1.652 1.084 1.00 84.81 82 PHE A N 1
ATOM 607 C CA . PHE A 1 82 ? 7.692 0.361 1.765 1.00 84.81 82 PHE A CA 1
ATOM 608 C C . PHE A 1 82 ? 7.623 0.504 3.293 1.00 84.81 82 PHE A C 1
ATOM 610 O O . PHE A 1 82 ? 6.803 -0.147 3.946 1.00 84.81 82 PHE A O 1
ATOM 617 N N . ILE A 1 83 ? 8.435 1.395 3.871 1.00 88.62 83 ILE A N 1
ATOM 618 C CA . ILE A 1 83 ? 8.420 1.667 5.317 1.00 88.62 83 ILE A CA 1
ATOM 619 C C . ILE A 1 83 ? 7.049 2.207 5.743 1.00 88.62 83 ILE A C 1
ATOM 621 O O . ILE A 1 83 ? 6.485 1.749 6.738 1.00 88.62 83 ILE A O 1
ATOM 625 N N . VAL A 1 84 ? 6.478 3.138 4.975 1.00 87.62 84 VAL A N 1
ATOM 626 C CA . VAL A 1 84 ? 5.152 3.713 5.249 1.00 87.62 84 VAL A CA 1
ATOM 627 C C . VAL A 1 84 ? 4.063 2.637 5.241 1.00 87.62 84 VAL A C 1
ATOM 629 O O . VAL A 1 84 ? 3.227 2.608 6.149 1.00 87.62 84 VAL A O 1
ATOM 632 N N . TRP A 1 85 ? 4.080 1.719 4.273 1.00 85.31 85 TRP A N 1
ATOM 633 C CA . TRP A 1 85 ? 3.132 0.604 4.223 1.00 85.31 85 TRP A CA 1
ATOM 634 C C . TRP A 1 85 ? 3.287 -0.354 5.402 1.00 85.31 85 TRP A C 1
ATOM 636 O O . TRP A 1 85 ? 2.279 -0.738 5.996 1.00 85.31 85 TRP A O 1
ATOM 646 N N . MET A 1 86 ? 4.519 -0.671 5.804 1.00 88.00 86 MET A N 1
ATOM 647 C CA . MET A 1 86 ? 4.779 -1.504 6.982 1.00 88.00 86 MET A CA 1
ATOM 648 C C . MET A 1 86 ? 4.251 -0.860 8.270 1.00 88.00 86 MET A C 1
ATOM 650 O O . MET A 1 86 ? 3.545 -1.507 9.047 1.00 88.00 86 MET A O 1
ATOM 654 N N . VAL A 1 87 ? 4.524 0.432 8.481 1.00 88.44 87 VAL A N 1
ATOM 655 C CA . VAL A 1 87 ? 4.029 1.175 9.653 1.00 88.44 87 VAL A CA 1
ATOM 656 C C . VAL A 1 87 ? 2.499 1.250 9.650 1.00 88.44 87 VAL A C 1
ATOM 658 O O . VAL A 1 87 ? 1.870 1.040 10.692 1.00 88.44 87 VAL A O 1
ATOM 661 N N . GLY A 1 88 ? 1.886 1.491 8.487 1.00 84.38 88 GLY A N 1
ATOM 662 C CA . GLY A 1 88 ? 0.430 1.493 8.323 1.00 84.38 88 GLY A CA 1
ATOM 663 C C . GLY A 1 88 ? -0.212 0.162 8.726 1.00 84.38 88 GLY A C 1
ATOM 664 O O . GLY A 1 88 ? -1.214 0.153 9.448 1.00 84.38 88 GLY A O 1
ATOM 665 N N . LEU A 1 89 ? 0.408 -0.957 8.346 1.00 85.88 89 LEU A N 1
ATOM 666 C CA . LEU A 1 89 ? -0.064 -2.310 8.650 1.00 85.88 89 LEU A CA 1
ATOM 667 C C . LEU A 1 89 ? 0.009 -2.616 10.156 1.00 85.88 89 LEU A C 1
ATOM 669 O O . LEU A 1 89 ? -0.967 -3.091 10.745 1.00 85.88 89 LEU A O 1
ATOM 673 N N . ILE A 1 90 ? 1.123 -2.264 10.809 1.00 88.62 90 ILE A N 1
ATOM 674 C CA . ILE A 1 90 ? 1.309 -2.437 12.261 1.00 88.62 90 ILE A CA 1
ATOM 675 C C . ILE A 1 90 ? 0.284 -1.605 13.043 1.00 88.62 90 ILE A C 1
ATOM 677 O O . ILE A 1 90 ? -0.362 -2.111 13.968 1.00 88.62 90 ILE A O 1
ATOM 681 N N . LEU A 1 91 ? 0.087 -0.339 12.658 1.00 84.50 91 LEU A N 1
ATOM 682 C CA . LEU A 1 91 ? -0.907 0.535 13.287 1.00 84.50 91 LEU A CA 1
ATOM 683 C C . LEU A 1 91 ? -2.338 0.022 13.080 1.00 84.50 91 LEU A C 1
ATOM 685 O O . LEU A 1 91 ? -3.143 0.080 14.014 1.00 84.50 91 LEU A O 1
ATOM 689 N N . GLY A 1 92 ? -2.640 -0.524 11.899 1.00 81.94 92 GLY A N 1
ATOM 690 C CA . GLY A 1 92 ? -3.918 -1.168 11.600 1.00 81.94 92 GLY A CA 1
ATOM 691 C C . GLY A 1 92 ? -4.197 -2.359 12.520 1.00 81.94 92 GLY A C 1
ATOM 692 O O . GLY A 1 92 ? -5.249 -2.413 13.164 1.00 81.94 92 GLY A O 1
ATOM 693 N N . MET A 1 93 ? -3.230 -3.272 12.669 1.00 84.38 93 MET A N 1
ATOM 694 C CA . MET A 1 93 ? -3.350 -4.424 13.575 1.00 84.38 93 MET A CA 1
ATOM 695 C C . MET A 1 93 ? -3.521 -3.995 15.040 1.00 84.38 93 MET A C 1
ATOM 697 O O . MET A 1 93 ? -4.398 -4.506 15.746 1.00 84.38 93 MET A O 1
ATOM 701 N N . ALA A 1 94 ? -2.750 -3.003 15.496 1.00 84.00 94 ALA A N 1
ATOM 702 C CA . ALA A 1 94 ? -2.869 -2.466 16.851 1.00 84.00 94 ALA A CA 1
ATOM 703 C C . ALA A 1 94 ? -4.242 -1.815 17.110 1.00 84.00 94 ALA A C 1
ATOM 705 O O . ALA A 1 94 ? -4.797 -1.934 18.209 1.00 84.00 94 ALA A O 1
ATOM 706 N N . ALA A 1 95 ? -4.818 -1.145 16.105 1.00 79.69 95 ALA A N 1
ATOM 707 C CA . ALA A 1 95 ? -6.154 -0.566 16.197 1.00 79.69 95 ALA A CA 1
ATOM 708 C C . ALA A 1 95 ? -7.231 -1.651 16.356 1.00 79.69 95 ALA A C 1
ATOM 710 O O . ALA A 1 95 ? -8.111 -1.503 17.207 1.00 79.69 95 ALA A O 1
ATOM 711 N N . MET A 1 96 ? -7.137 -2.759 15.614 1.00 77.69 96 MET A N 1
ATOM 712 C CA . MET A 1 96 ? -8.102 -3.861 15.710 1.00 77.69 96 MET A CA 1
ATOM 713 C C . MET A 1 96 ? -8.111 -4.521 17.091 1.00 77.69 96 MET A C 1
ATOM 715 O O . MET A 1 96 ? -9.188 -4.734 17.646 1.00 77.69 96 MET A O 1
ATOM 719 N N . ASN A 1 97 ? -6.940 -4.768 17.689 1.00 82.31 97 ASN A N 1
ATOM 720 C CA . ASN A 1 97 ? -6.852 -5.357 19.031 1.00 82.31 97 ASN A CA 1
ATOM 721 C C . ASN A 1 97 ? -7.543 -4.466 20.085 1.00 82.31 97 ASN A C 1
ATOM 723 O O . ASN A 1 97 ? -8.284 -4.941 20.946 1.00 82.31 97 ASN A O 1
ATOM 727 N N . LYS A 1 98 ? -7.380 -3.140 19.977 1.00 74.69 98 LYS A N 1
ATOM 728 C CA . LYS A 1 98 ? -8.026 -2.184 20.890 1.00 74.69 98 LYS A CA 1
ATOM 729 C C . LYS A 1 98 ? -9.541 -2.080 20.666 1.00 74.69 98 LYS A C 1
ATOM 731 O O . LYS A 1 98 ? -10.293 -1.935 21.629 1.00 74.69 98 LYS A O 1
ATOM 736 N N . ILE A 1 99 ? -9.998 -2.166 19.414 1.00 72.88 99 ILE A N 1
ATOM 737 C CA . ILE A 1 99 ? -11.429 -2.130 19.067 1.00 72.88 99 ILE A CA 1
ATOM 738 C C . ILE A 1 99 ? -12.136 -3.427 19.500 1.00 72.88 99 ILE A C 1
ATOM 740 O O . ILE A 1 99 ? -13.258 -3.375 19.995 1.00 72.88 99 ILE A O 1
ATOM 744 N N . GLY A 1 100 ? -11.479 -4.585 19.376 1.00 71.00 100 GLY A N 1
ATOM 745 C CA . GLY A 1 100 ? -12.016 -5.869 19.842 1.00 71.00 100 GLY A CA 1
ATOM 746 C C . GLY A 1 100 ? -12.241 -5.900 21.356 1.00 71.00 100 GLY A C 1
ATOM 747 O O . GLY A 1 100 ? -13.278 -6.366 21.815 1.00 71.00 100 GLY A O 1
ATOM 748 N N . LYS A 1 101 ? -11.320 -5.310 22.127 1.00 73.19 101 LYS A N 1
ATOM 749 C CA . LYS A 1 101 ? -11.416 -5.231 23.595 1.00 73.19 101 LYS A CA 1
ATOM 750 C C . LYS A 1 101 ? -12.404 -4.184 24.121 1.00 73.19 101 LYS A C 1
ATOM 752 O O . LYS A 1 101 ? -12.691 -4.184 25.309 1.00 73.19 101 LYS A O 1
ATOM 757 N N . SER A 1 102 ? -12.914 -3.283 23.279 1.00 64.75 102 SER A N 1
ATOM 758 C CA . SER A 1 102 ? -13.760 -2.161 23.723 1.00 64.75 102 SER A CA 1
ATOM 759 C C . SER A 1 102 ? -15.268 -2.427 23.652 1.00 64.75 102 SER A C 1
ATOM 761 O O . SER A 1 102 ? -16.046 -1.493 23.812 1.00 64.75 102 SER A O 1
ATOM 763 N N . GLY A 1 103 ? -15.699 -3.678 23.444 1.00 62.78 103 GLY A N 1
ATOM 764 C CA . GLY A 1 103 ? -17.084 -4.104 23.704 1.00 62.78 103 GLY A CA 1
ATOM 765 C C . GLY A 1 103 ? -18.173 -3.385 22.894 1.00 62.78 103 GLY A C 1
ATOM 766 O O . GLY A 1 103 ? -19.320 -3.355 23.319 1.00 62.78 103 GLY A O 1
ATOM 767 N N . GLY A 1 104 ? -17.831 -2.787 21.746 1.00 64.44 104 GLY A N 1
ATOM 768 C CA . GLY A 1 104 ? -18.778 -2.055 20.890 1.00 64.44 104 GLY A CA 1
ATOM 769 C C . GLY A 1 104 ? -18.786 -0.531 21.065 1.00 64.44 104 GLY A C 1
ATOM 770 O O . GLY A 1 104 ? -19.419 0.160 20.270 1.00 64.44 104 GLY A O 1
ATOM 771 N N . THR A 1 105 ? -18.026 0.018 22.018 1.00 59.28 105 THR A N 1
ATOM 772 C CA . THR A 1 105 ? -18.004 1.466 22.320 1.00 59.28 105 THR A CA 1
ATOM 773 C C . THR A 1 105 ? -17.273 2.310 21.265 1.00 59.28 105 THR A C 1
ATOM 775 O O . THR A 1 105 ? -17.390 3.534 21.252 1.00 59.28 105 THR A O 1
ATOM 778 N N . VAL A 1 106 ? -16.504 1.695 20.357 1.00 65.81 106 VAL A N 1
ATOM 779 C CA . VAL A 1 106 ? -15.647 2.416 19.400 1.00 65.81 106 VAL A CA 1
ATOM 780 C C . VAL A 1 106 ? -16.000 2.038 17.961 1.00 65.81 106 VAL A C 1
ATOM 782 O O . VAL A 1 106 ? -15.809 0.899 17.532 1.00 65.81 106 VAL A O 1
ATOM 785 N N . LYS A 1 107 ? -16.478 3.018 17.181 1.00 64.50 107 LYS A N 1
ATOM 786 C CA . LYS A 1 107 ? -16.677 2.888 15.728 1.00 64.50 107 LYS A CA 1
ATOM 787 C C . LYS A 1 107 ? -15.321 3.069 15.049 1.00 64.50 107 LYS A C 1
ATOM 789 O O . LYS A 1 107 ? -14.666 4.091 15.229 1.00 64.50 107 LYS A O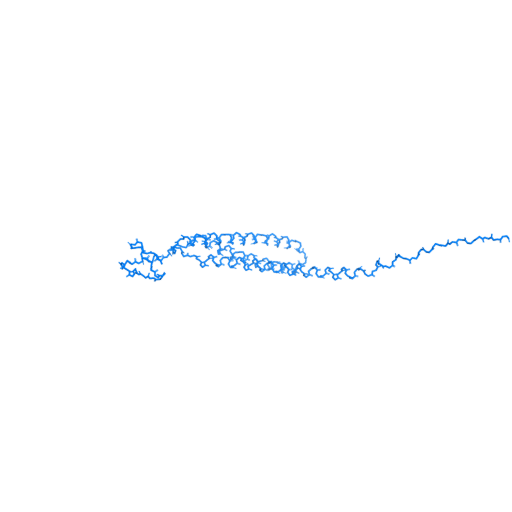 1
ATOM 794 N N . GLY A 1 108 ? -14.881 2.080 14.279 1.00 65.75 108 GLY A N 1
ATOM 795 C CA . GLY A 1 108 ? -13.574 2.170 13.617 1.00 65.75 108 GLY A CA 1
ATOM 796 C C . GLY A 1 108 ? -13.078 0.912 12.916 1.00 65.75 108 GLY A C 1
ATOM 797 O O . GLY A 1 108 ? -12.052 0.985 12.246 1.00 65.75 108 GLY A O 1
ATOM 798 N N . LYS A 1 109 ? -13.793 -0.222 13.022 1.00 70.62 109 LYS A N 1
ATOM 799 C CA . LYS A 1 109 ? -13.408 -1.464 12.330 1.00 70.62 109 LYS A CA 1
ATOM 800 C C . LYS A 1 109 ? -13.231 -1.245 10.824 1.00 70.62 109 LYS A C 1
ATOM 802 O O . LYS A 1 109 ? -12.226 -1.681 10.287 1.00 70.62 109 LYS A O 1
ATOM 807 N N . GLY A 1 110 ? -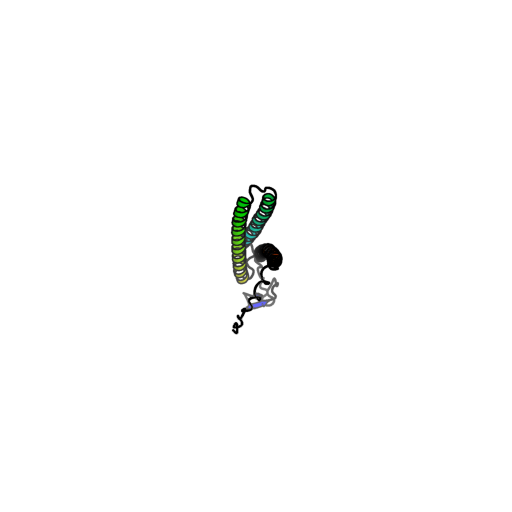14.145 -0.504 10.186 1.00 75.88 110 GLY A N 1
ATOM 808 C CA . GLY A 1 110 ? -14.067 -0.191 8.754 1.00 75.88 110 GLY A CA 1
ATOM 809 C C . GLY A 1 110 ? -12.754 0.490 8.366 1.00 75.88 110 GLY A C 1
ATOM 810 O O . GLY A 1 110 ? -12.027 -0.038 7.541 1.00 75.88 110 GLY A O 1
ATOM 811 N N . PHE A 1 111 ? -12.389 1.587 9.036 1.00 77.94 111 PHE A N 1
ATOM 812 C CA . PHE A 1 111 ? -11.145 2.316 8.753 1.00 77.94 111 PHE A CA 1
ATOM 813 C C . PHE A 1 111 ? -9.881 1.472 8.980 1.00 77.94 111 PHE A C 1
ATOM 815 O O . PHE A 1 111 ? -8.956 1.513 8.173 1.00 77.94 111 PHE A O 1
ATOM 822 N N . ALA A 1 112 ? -9.843 0.665 10.046 1.00 79.50 112 ALA A N 1
ATOM 823 C CA . ALA A 1 112 ? -8.710 -0.227 10.290 1.00 79.50 112 ALA A CA 1
ATOM 824 C C . ALA A 1 112 ? -8.581 -1.293 9.186 1.00 79.50 112 ALA A C 1
ATOM 826 O O . ALA A 1 112 ? -7.484 -1.517 8.680 1.00 79.50 112 ALA A O 1
ATOM 827 N N . ILE A 1 113 ? -9.699 -1.902 8.776 1.00 83.69 113 ILE A N 1
ATOM 828 C CA . ILE A 1 113 ? -9.732 -2.905 7.703 1.00 83.69 113 ILE A CA 1
ATOM 829 C C . ILE A 1 113 ? -9.320 -2.280 6.370 1.00 83.69 113 ILE A C 1
ATOM 831 O O . ILE A 1 113 ? -8.493 -2.859 5.673 1.00 83.69 113 ILE A O 1
ATOM 835 N N . THR A 1 114 ? -9.828 -1.091 6.031 1.00 85.12 114 THR A N 1
ATOM 836 C CA . THR A 1 114 ? -9.451 -0.385 4.799 1.00 85.12 114 THR A CA 1
ATOM 837 C C . THR A 1 114 ? -7.955 -0.090 4.767 1.00 85.12 114 THR A C 1
ATOM 839 O O . THR A 1 114 ? -7.316 -0.358 3.755 1.00 85.12 114 THR A O 1
ATOM 842 N N . GLY A 1 115 ? -7.377 0.403 5.870 1.00 80.50 115 GLY A N 1
ATOM 843 C CA . GLY A 1 115 ? -5.936 0.654 5.958 1.00 80.50 115 GLY A CA 1
ATOM 844 C C . GLY A 1 115 ? -5.101 -0.613 5.753 1.00 80.50 115 GLY A C 1
ATOM 845 O O . GLY A 1 115 ? -4.156 -0.601 4.971 1.00 80.50 115 GLY A O 1
ATOM 846 N N . ILE A 1 116 ? -5.486 -1.725 6.389 1.00 86.50 116 ILE A N 1
ATOM 847 C CA . ILE A 1 116 ? -4.795 -3.015 6.229 1.00 86.50 116 ILE A CA 1
ATOM 848 C C . ILE A 1 116 ? -4.927 -3.534 4.795 1.00 86.50 116 ILE A C 1
ATOM 850 O O . ILE A 1 116 ? -3.927 -3.926 4.199 1.00 86.50 116 ILE A O 1
ATOM 854 N N . ALA A 1 117 ? -6.136 -3.518 4.229 1.00 88.00 117 ALA A N 1
ATOM 855 C CA . ALA A 1 117 ? -6.396 -3.990 2.872 1.00 88.00 117 ALA A CA 1
ATOM 856 C C . ALA A 1 117 ? -5.619 -3.172 1.831 1.00 88.00 117 ALA A C 1
ATOM 858 O O . ALA A 1 117 ? -5.013 -3.745 0.926 1.00 88.00 117 ALA A O 1
ATOM 859 N N . ALA A 1 118 ? -5.582 -1.847 1.996 1.00 85.19 118 ALA A N 1
ATOM 860 C CA . ALA A 1 118 ? -4.804 -0.948 1.154 1.00 85.19 118 ALA A CA 1
ATOM 861 C C . ALA A 1 118 ? -3.305 -1.293 1.217 1.00 85.19 118 ALA A C 1
ATOM 863 O O . ALA A 1 118 ? -2.695 -1.561 0.182 1.00 85.19 118 ALA A O 1
ATOM 864 N N . SER A 1 119 ? -2.722 -1.363 2.419 1.00 86.00 119 SER A N 1
ATOM 865 C CA . SER A 1 119 ? -1.298 -1.686 2.590 1.00 86.00 119 SER A CA 1
ATOM 866 C C . SER A 1 119 ? -0.938 -3.079 2.070 1.00 86.00 119 SER A C 1
ATOM 868 O O . SER A 1 119 ? 0.081 -3.230 1.401 1.00 86.00 119 SER A O 1
ATOM 870 N N . ALA A 1 120 ? -1.775 -4.089 2.326 1.00 88.69 120 ALA A N 1
ATOM 871 C CA . ALA A 1 120 ? -1.547 -5.450 1.847 1.00 88.69 120 ALA A CA 1
ATOM 872 C C . ALA A 1 120 ? -1.571 -5.521 0.314 1.00 88.69 120 ALA A C 1
ATOM 874 O O . ALA A 1 120 ? -0.662 -6.086 -0.288 1.00 88.69 120 ALA A O 1
ATOM 875 N N . THR A 1 121 ? -2.562 -4.886 -0.319 1.00 89.81 121 THR A N 1
ATOM 876 C CA . THR A 1 121 ? -2.689 -4.873 -1.785 1.00 89.81 121 THR A CA 1
ATOM 877 C C . THR A 1 121 ? -1.498 -4.175 -2.438 1.00 89.81 121 THR A C 1
ATOM 879 O O . THR A 1 121 ? -0.926 -4.706 -3.389 1.00 89.81 121 THR A O 1
ATOM 882 N N . GLY A 1 122 ? -1.084 -3.019 -1.902 1.00 83.94 122 GLY A N 1
ATOM 883 C CA . GLY A 1 122 ? 0.092 -2.296 -2.395 1.00 83.94 122 GLY A CA 1
ATOM 884 C C . GLY A 1 122 ? 1.364 -3.141 -2.308 1.00 83.94 122 GLY A C 1
ATOM 885 O O . GLY A 1 122 ? 2.107 -3.253 -3.284 1.00 83.94 122 GLY A O 1
ATOM 886 N N . MET A 1 123 ? 1.571 -3.813 -1.172 1.00 84.69 123 MET A N 1
ATOM 887 C CA . MET A 1 123 ? 2.725 -4.684 -0.944 1.00 84.69 123 MET A CA 1
ATOM 888 C C . MET A 1 123 ? 2.753 -5.875 -1.908 1.00 84.69 123 MET A C 1
ATOM 890 O O . MET A 1 123 ? 3.786 -6.145 -2.522 1.00 84.69 123 MET A O 1
ATOM 894 N N . THR A 1 124 ? 1.626 -6.578 -2.069 1.00 89.69 124 THR A N 1
ATOM 895 C CA . THR A 1 124 ? 1.522 -7.708 -3.002 1.00 89.69 124 THR A CA 1
ATOM 896 C C . THR A 1 124 ? 1.810 -7.254 -4.424 1.00 89.69 124 THR A C 1
ATOM 898 O O . THR A 1 124 ? 2.593 -7.897 -5.115 1.00 89.69 124 THR A O 1
ATOM 901 N N . PHE A 1 125 ? 1.251 -6.118 -4.843 1.00 88.12 125 PHE A N 1
ATOM 902 C CA . PHE A 1 125 ? 1.488 -5.579 -6.176 1.00 88.12 125 PHE A CA 1
ATOM 903 C C . PHE A 1 125 ? 2.974 -5.277 -6.411 1.00 88.12 125 PHE A C 1
ATOM 905 O O . PHE A 1 125 ? 3.559 -5.754 -7.385 1.00 88.12 125 PHE A O 1
ATOM 912 N N . LEU A 1 126 ? 3.624 -4.576 -5.479 1.00 84.06 126 LEU A N 1
ATOM 913 C CA . LEU A 1 126 ? 5.045 -4.244 -5.586 1.00 84.06 126 LEU A CA 1
ATOM 914 C C . LEU A 1 126 ? 5.921 -5.505 -5.657 1.00 84.06 126 LEU A C 1
ATOM 916 O O . LEU A 1 126 ? 6.786 -5.605 -6.529 1.00 84.06 126 LEU A O 1
ATOM 920 N N . LEU A 1 127 ? 5.656 -6.502 -4.808 1.00 86.88 127 LEU A N 1
ATOM 921 C CA . LEU A 1 127 ? 6.383 -7.775 -4.823 1.00 86.88 127 LEU A CA 1
ATOM 922 C C . LEU A 1 127 ? 6.147 -8.570 -6.111 1.00 86.88 127 LEU A C 1
ATOM 924 O O . LEU A 1 127 ? 7.091 -9.162 -6.630 1.00 86.88 127 LEU A O 1
ATOM 928 N N . THR A 1 128 ? 4.928 -8.564 -6.660 1.00 89.94 128 THR A N 1
ATOM 929 C CA . THR A 1 128 ? 4.649 -9.236 -7.939 1.00 89.94 128 THR A CA 1
ATOM 930 C C . THR A 1 128 ? 5.408 -8.597 -9.098 1.00 89.94 128 THR A C 1
ATOM 932 O O . THR A 1 128 ? 6.014 -9.318 -9.885 1.00 89.94 128 THR A O 1
ATOM 935 N N . VAL A 1 129 ? 5.463 -7.262 -9.175 1.00 85.50 129 VAL A N 1
ATOM 936 C CA . VAL A 1 129 ? 6.200 -6.553 -10.235 1.00 85.50 129 VAL A CA 1
ATOM 937 C C . VAL A 1 129 ? 7.700 -6.841 -10.148 1.00 85.50 129 VAL A C 1
ATOM 939 O O . VAL A 1 129 ? 8.320 -7.192 -11.153 1.00 85.50 129 VAL A O 1
ATOM 942 N N . VAL A 1 130 ? 8.280 -6.755 -8.946 1.00 86.38 130 VAL A N 1
ATOM 943 C CA . VAL A 1 130 ? 9.703 -7.064 -8.725 1.00 86.38 130 VAL A CA 1
ATOM 944 C C . VAL A 1 130 ? 9.997 -8.535 -9.037 1.00 86.38 130 VAL A C 1
ATOM 946 O O . VAL A 1 130 ? 10.967 -8.831 -9.731 1.00 86.38 130 VAL A O 1
ATOM 949 N N . GLY A 1 131 ? 9.143 -9.456 -8.583 1.00 88.50 131 GLY A N 1
ATOM 950 C CA . GLY A 1 131 ? 9.290 -10.890 -8.829 1.00 88.50 131 GLY A CA 1
ATOM 951 C C . GLY A 1 131 ? 9.259 -11.244 -10.316 1.00 88.50 131 GLY A C 1
ATOM 952 O O . GLY A 1 131 ? 10.121 -11.985 -10.788 1.00 88.50 131 GLY A O 1
ATOM 953 N N . VAL A 1 132 ? 8.326 -10.661 -11.076 1.00 91.44 132 VAL A N 1
ATOM 954 C CA . VAL A 1 132 ? 8.243 -10.850 -12.533 1.00 91.44 132 VAL A CA 1
ATOM 955 C C . VAL A 1 132 ? 9.484 -10.288 -13.231 1.00 91.44 132 VAL A C 1
ATOM 957 O O . VAL A 1 132 ? 10.055 -10.967 -14.084 1.00 91.44 132 VAL A O 1
ATOM 960 N N . MET A 1 133 ? 9.959 -9.099 -12.844 1.00 84.56 133 MET A N 1
ATOM 961 C CA . MET A 1 133 ? 11.172 -8.514 -13.434 1.00 84.56 133 MET A CA 1
ATOM 962 C C . MET A 1 133 ? 12.424 -9.359 -13.178 1.00 84.56 133 MET A C 1
ATOM 964 O O . MET A 1 133 ? 13.199 -9.609 -14.104 1.00 84.56 133 MET A O 1
ATOM 968 N N . LEU A 1 134 ? 12.606 -9.856 -11.952 1.00 87.81 134 LEU A N 1
ATOM 969 C CA . LEU A 1 134 ? 13.715 -10.756 -11.621 1.00 87.81 134 LEU A CA 1
ATOM 970 C C . LEU A 1 134 ? 13.624 -12.072 -12.400 1.00 87.81 134 LEU A C 1
ATOM 972 O O . LEU A 1 134 ? 14.636 -12.561 -12.908 1.00 87.81 134 LEU A O 1
ATOM 976 N N . PHE A 1 135 ? 12.416 -12.622 -12.541 1.00 91.69 135 PHE A N 1
ATOM 977 C CA . PHE A 1 135 ? 12.188 -13.853 -13.288 1.00 91.69 135 PHE A CA 1
ATOM 978 C C . PHE A 1 135 ? 12.555 -13.700 -14.770 1.00 91.69 135 PHE A C 1
ATOM 980 O O . PHE A 1 135 ? 13.336 -14.502 -15.292 1.00 91.69 135 PHE A O 1
ATOM 987 N N . ILE A 1 136 ? 12.082 -12.637 -15.431 1.00 91.62 136 ILE A N 1
ATOM 988 C CA . ILE A 1 136 ? 12.412 -12.340 -16.835 1.00 91.62 136 ILE A CA 1
ATOM 989 C C . ILE A 1 136 ? 13.926 -12.163 -17.012 1.00 91.62 136 ILE A C 1
ATOM 991 O O . ILE A 1 136 ? 14.511 -12.729 -17.941 1.00 91.62 136 ILE A O 1
ATOM 995 N N . ASN A 1 137 ? 14.582 -11.437 -16.099 1.00 89.50 137 ASN A N 1
ATOM 996 C CA . ASN A 1 137 ? 16.028 -11.229 -16.158 1.00 89.50 137 ASN A CA 1
ATOM 997 C C . ASN A 1 137 ? 16.803 -12.554 -16.016 1.00 89.50 137 ASN A C 1
ATOM 999 O O . ASN A 1 137 ? 17.742 -12.816 -16.769 1.00 89.50 137 ASN A O 1
ATOM 1003 N N . SER A 1 138 ? 16.360 -13.442 -15.117 1.00 89.25 138 SER A N 1
ATOM 1004 C CA . SER A 1 138 ? 16.977 -14.763 -14.928 1.00 89.25 138 SER A CA 1
ATOM 1005 C C . SER A 1 138 ? 16.885 -15.650 -16.179 1.00 89.25 138 SER A C 1
ATOM 1007 O O . SER A 1 138 ? 17.851 -16.326 -16.537 1.00 89.25 138 SER A O 1
ATOM 1009 N N . MET A 1 139 ? 15.755 -15.604 -16.893 1.00 88.12 139 MET A N 1
ATOM 1010 C CA . MET A 1 139 ? 15.540 -16.360 -18.131 1.00 88.12 139 MET A CA 1
ATOM 1011 C C . MET A 1 139 ? 16.406 -15.836 -19.281 1.00 88.12 139 MET A C 1
ATOM 1013 O O . MET A 1 139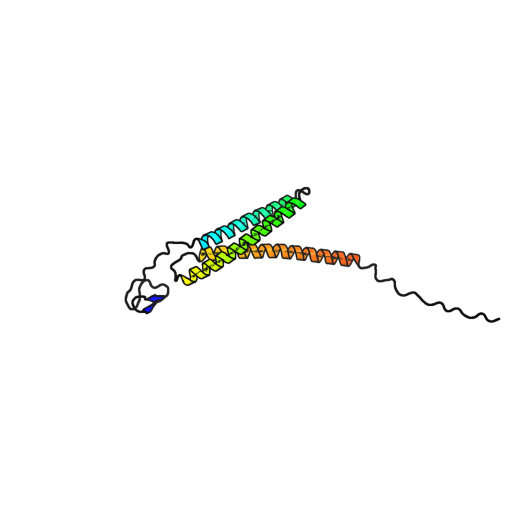 ? 16.955 -16.623 -20.056 1.00 88.12 139 MET A O 1
ATOM 1017 N N . SER A 1 140 ? 16.566 -14.514 -19.375 1.00 87.88 140 SER A N 1
ATOM 1018 C CA . SER A 1 140 ? 17.443 -13.879 -20.365 1.00 87.88 140 SER A CA 1
ATOM 1019 C C . SER A 1 140 ? 18.907 -14.280 -20.162 1.00 87.88 140 SER A C 1
ATOM 1021 O O . SER A 1 140 ? 19.600 -14.629 -21.121 1.00 87.88 140 SER A O 1
ATOM 1023 N N . LEU A 1 141 ? 19.362 -14.331 -18.903 1.00 83.62 141 LEU A N 1
ATOM 1024 C CA . LEU A 1 141 ? 20.712 -14.783 -18.567 1.00 83.62 141 LEU A CA 1
ATOM 1025 C C . LEU A 1 141 ? 20.947 -16.246 -18.953 1.00 83.62 141 LEU A C 1
ATOM 1027 O O . LEU A 1 141 ? 21.978 -16.532 -19.558 1.00 83.62 141 LEU A O 1
ATOM 1031 N N . ARG A 1 142 ? 19.995 -17.157 -18.690 1.00 84.81 142 ARG A N 1
ATOM 1032 C CA . ARG A 1 142 ? 20.134 -18.571 -19.095 1.00 84.81 142 ARG A CA 1
ATOM 1033 C C . ARG A 1 142 ? 20.306 -18.721 -20.604 1.00 84.81 142 ARG A C 1
ATOM 1035 O O . ARG A 1 142 ? 21.270 -19.346 -21.033 1.00 84.81 142 ARG A O 1
ATOM 1042 N N . LYS A 1 143 ? 19.456 -18.064 -21.405 1.00 85.19 143 LYS A N 1
ATOM 1043 C CA . LYS A 1 143 ? 19.598 -18.065 -22.874 1.00 85.19 143 LYS A CA 1
ATOM 1044 C C . LYS A 1 143 ? 20.969 -17.546 -23.316 1.00 85.19 143 LYS A C 1
ATOM 1046 O O . LYS A 1 143 ? 21.561 -18.075 -24.251 1.00 85.19 143 LYS A O 1
ATOM 1051 N N . LYS A 1 144 ? 21.488 -16.514 -22.643 1.00 82.75 144 LYS A N 1
ATOM 1052 C CA . LYS A 1 144 ? 22.783 -15.903 -22.975 1.00 82.75 144 LYS A CA 1
ATOM 1053 C C . LYS A 1 144 ? 23.982 -16.786 -22.604 1.00 82.75 144 LYS A C 1
ATOM 1055 O O . LYS A 1 144 ? 24.994 -16.721 -23.298 1.00 82.75 144 LYS A O 1
ATOM 1060 N N . VAL A 1 145 ? 23.872 -17.595 -21.548 1.00 82.25 145 VAL A N 1
ATOM 1061 C CA . VAL A 1 145 ? 24.895 -18.579 -21.144 1.00 82.25 145 VAL A CA 1
ATOM 1062 C C . VAL A 1 145 ? 24.910 -19.768 -22.101 1.00 82.25 145 VAL A C 1
ATOM 1064 O O . VAL A 1 145 ? 25.978 -20.152 -22.567 1.00 82.25 145 VAL A O 1
ATOM 1067 N N . GLU A 1 146 ? 23.741 -20.287 -22.473 1.00 78.00 146 GLU A N 1
ATOM 1068 C CA . GLU A 1 146 ? 23.629 -21.452 -23.360 1.00 78.00 146 GLU A CA 1
ATOM 1069 C C . GLU A 1 146 ? 24.217 -21.179 -24.755 1.00 78.00 146 GLU A C 1
ATOM 1071 O O . GLU A 1 146 ? 24.932 -22.009 -25.306 1.00 78.00 146 GLU A O 1
ATOM 1076 N N . MET A 1 147 ? 24.049 -19.957 -25.275 1.00 70.88 147 MET A N 1
ATOM 1077 C CA . MET A 1 147 ? 24.680 -19.530 -26.533 1.00 70.88 147 MET A CA 1
ATOM 1078 C C . MET A 1 147 ? 26.207 -19.353 -26.447 1.00 70.88 147 MET A C 1
ATOM 1080 O O . MET A 1 147 ? 26.869 -19.321 -27.481 1.00 70.88 147 MET A O 1
ATOM 1084 N N . ARG A 1 148 ? 26.790 -19.216 -25.247 1.00 68.31 148 ARG A N 1
ATOM 1085 C CA . ARG A 1 148 ? 28.249 -19.078 -25.064 1.00 68.31 148 ARG A CA 1
ATOM 1086 C C . ARG A 1 148 ? 28.969 -20.400 -24.804 1.00 68.31 148 ARG A C 1
ATOM 1088 O O . ARG A 1 148 ? 30.194 -20.417 -24.882 1.00 68.31 148 ARG A O 1
ATOM 1095 N N . GLN A 1 149 ? 28.253 -21.485 -24.512 1.00 61.94 149 GLN A N 1
ATOM 1096 C CA . GLN A 1 149 ? 28.859 -22.753 -24.099 1.00 61.94 149 GLN A CA 1
ATOM 1097 C C . GLN A 1 149 ? 29.131 -23.827 -25.188 1.00 61.94 149 GLN A C 1
ATOM 1099 O O . GLN A 1 149 ? 29.685 -24.859 -24.816 1.00 61.94 149 GLN A O 1
ATOM 1104 N N . PRO A 1 150 ? 28.877 -23.659 -26.508 1.00 56.34 150 PRO A N 1
ATOM 1105 C CA . PRO A 1 150 ? 29.127 -24.755 -27.454 1.00 56.34 150 PRO A CA 1
ATOM 1106 C C . PRO A 1 150 ? 30.576 -24.901 -27.974 1.00 56.34 150 PRO A C 1
ATOM 1108 O O . PRO A 1 150 ? 30.797 -25.746 -28.833 1.00 56.34 150 PRO A O 1
ATOM 1111 N N . ALA A 1 151 ? 31.575 -24.137 -27.504 1.00 58.25 151 ALA A N 1
ATOM 1112 C CA . ALA A 1 151 ? 32.905 -24.121 -28.149 1.00 58.25 151 ALA A CA 1
ATOM 1113 C C . ALA A 1 151 ? 34.101 -24.646 -27.322 1.00 58.25 151 ALA A C 1
ATOM 1115 O O . ALA A 1 151 ? 35.193 -24.739 -27.871 1.00 58.25 151 ALA A O 1
ATOM 1116 N N . ALA A 1 152 ? 33.947 -24.982 -26.035 1.00 57.88 152 ALA A N 1
ATOM 1117 C CA . ALA A 1 152 ? 35.103 -25.244 -25.156 1.00 57.88 152 ALA A CA 1
ATOM 1118 C C . ALA A 1 152 ? 35.318 -26.714 -24.728 1.00 57.88 152 ALA A C 1
ATOM 1120 O O . ALA A 1 152 ? 36.233 -26.974 -23.957 1.00 57.88 152 ALA A O 1
ATOM 1121 N N . VAL A 1 153 ? 34.514 -27.679 -25.197 1.00 57.56 153 VAL A N 1
ATOM 1122 C CA . VAL A 1 153 ? 34.575 -29.090 -24.731 1.00 57.56 153 VAL A CA 1
ATOM 1123 C C . VAL A 1 153 ? 34.890 -30.068 -25.874 1.00 57.56 153 VAL A C 1
ATOM 1125 O O . VAL A 1 153 ? 34.322 -31.148 -25.957 1.00 57.56 153 VAL A O 1
ATOM 1128 N N . VAL A 1 154 ? 35.786 -29.695 -26.795 1.00 58.31 154 VAL A N 1
ATOM 1129 C CA . VAL A 1 154 ? 36.329 -30.629 -27.806 1.00 58.31 154 VAL A CA 1
ATOM 1130 C C . VAL A 1 154 ? 37.823 -30.369 -28.027 1.00 58.31 154 VAL A C 1
ATOM 1132 O O . VAL A 1 154 ? 38.237 -30.099 -29.145 1.00 58.31 154 VAL A O 1
ATOM 1135 N N . VAL A 1 155 ? 38.651 -30.388 -26.978 1.00 61.16 155 VAL A N 1
ATOM 1136 C CA . VAL A 1 155 ? 40.117 -30.500 -27.137 1.00 61.16 155 VAL A CA 1
ATOM 1137 C C . VAL A 1 155 ? 40.717 -31.193 -25.909 1.00 61.16 155 VAL A C 1
ATOM 1139 O O . VAL A 1 155 ? 41.325 -30.528 -25.087 1.00 61.16 155 VAL A O 1
ATOM 1142 N N . GLU A 1 156 ? 40.542 -32.509 -25.756 1.00 60.62 156 GLU A N 1
ATOM 1143 C CA . GLU A 1 156 ? 41.491 -33.326 -24.974 1.00 60.62 156 GLU A CA 1
ATOM 1144 C C . GLU A 1 156 ? 41.287 -34.828 -25.227 1.00 60.62 156 GLU A C 1
ATOM 1146 O O . GLU A 1 156 ? 40.688 -35.517 -24.417 1.00 60.62 156 GLU A O 1
ATOM 1151 N N . ASP A 1 157 ? 41.740 -35.330 -26.381 1.00 57.50 157 ASP A N 1
ATOM 1152 C CA . ASP A 1 157 ? 42.222 -36.718 -26.516 1.00 57.50 157 ASP A CA 1
ATOM 1153 C C . ASP A 1 157 ? 42.919 -36.866 -27.877 1.00 57.50 157 ASP A C 1
ATOM 1155 O O . ASP A 1 157 ? 42.251 -37.041 -28.888 1.00 57.50 157 ASP A O 1
ATOM 1159 N N . ASN A 1 158 ? 44.233 -36.627 -27.945 1.00 56.97 158 ASN A N 1
ATOM 1160 C CA . ASN A 1 158 ? 45.107 -36.984 -29.079 1.00 56.97 158 ASN A CA 1
ATOM 1161 C C . ASN A 1 158 ? 46.573 -36.760 -28.666 1.00 56.97 158 ASN A C 1
ATOM 1163 O O . ASN A 1 158 ? 47.280 -35.934 -29.244 1.00 56.97 158 ASN A O 1
ATOM 1167 N N . ASN A 1 159 ? 47.036 -37.455 -27.626 1.00 61.66 159 ASN A N 1
ATOM 1168 C CA . ASN A 1 159 ? 48.470 -37.535 -27.345 1.00 61.66 159 ASN A CA 1
ATOM 1169 C C . ASN A 1 159 ? 48.876 -39.006 -27.237 1.00 61.66 159 ASN A C 1
ATOM 1171 O O . ASN A 1 159 ? 48.994 -39.582 -26.159 1.00 61.66 159 ASN A O 1
ATOM 1175 N N . GLU A 1 160 ? 49.013 -39.618 -28.410 1.00 63.19 160 GLU A N 1
ATOM 1176 C CA . GLU A 1 160 ? 49.515 -40.972 -28.600 1.00 63.19 160 GLU A CA 1
ATOM 1177 C C . GLU A 1 160 ? 51.054 -40.963 -28.463 1.00 63.19 160 GLU A C 1
ATOM 1179 O O . GLU A 1 160 ? 51.725 -40.193 -29.160 1.00 63.19 160 GLU A O 1
ATOM 1184 N N . PRO A 1 161 ? 51.656 -41.764 -27.563 1.00 59.25 161 PRO A N 1
ATOM 1185 C CA . PRO A 1 161 ? 53.097 -41.750 -27.359 1.00 59.25 161 PRO A CA 1
ATOM 1186 C C . PRO A 1 161 ? 53.795 -42.565 -28.454 1.00 59.25 161 PRO A C 1
ATOM 1188 O O . PRO A 1 161 ? 53.733 -43.793 -28.486 1.00 59.25 161 PRO A O 1
ATOM 1191 N N . ASN A 1 162 ? 54.500 -41.868 -29.346 1.00 60.62 162 ASN A N 1
ATOM 1192 C CA . ASN A 1 162 ? 55.377 -42.477 -30.343 1.00 60.62 162 ASN A CA 1
ATOM 1193 C C . ASN A 1 162 ? 56.531 -43.233 -29.656 1.00 60.62 162 ASN A C 1
ATOM 1195 O O . ASN A 1 162 ? 57.409 -42.629 -29.038 1.00 60.62 162 ASN A O 1
ATOM 1199 N N . SER A 1 163 ? 56.530 -44.560 -29.787 1.00 63.56 163 SER A N 1
ATOM 1200 C CA . SER A 1 163 ? 57.611 -45.450 -29.355 1.00 63.56 163 SER A CA 1
ATOM 1201 C C . SER A 1 163 ? 58.616 -45.647 -30.506 1.00 63.56 163 SER A C 1
ATOM 1203 O O . SER A 1 163 ? 58.201 -46.064 -31.591 1.00 63.56 163 SER A O 1
ATOM 1205 N N . PRO A 1 164 ? 59.919 -45.354 -30.332 1.00 64.62 164 PRO A N 1
ATOM 1206 C CA . PRO A 1 164 ? 60.907 -45.558 -31.387 1.00 64.62 164 PRO A CA 1
ATOM 1207 C C . PRO A 1 164 ? 61.347 -47.030 -31.448 1.00 64.62 164 PRO A C 1
ATOM 1209 O O . PRO A 1 164 ? 61.730 -47.621 -30.439 1.00 64.62 164 PRO A O 1
ATOM 1212 N N . LYS A 1 165 ? 61.306 -47.624 -32.649 1.00 58.69 165 LYS A N 1
ATOM 1213 C CA . LYS A 1 165 ? 61.871 -48.957 -32.925 1.00 58.69 165 LYS A CA 1
ATOM 1214 C C . LYS A 1 165 ? 63.410 -48.919 -32.927 1.00 58.69 165 LYS A C 1
ATOM 1216 O O . LYS A 1 165 ? 63.971 -47.918 -33.375 1.00 58.69 165 LYS A O 1
ATOM 1221 N N . PRO A 1 166 ? 64.088 -50.003 -32.501 1.00 63.56 166 PRO A N 1
ATOM 1222 C CA . PRO A 1 166 ? 65.539 -50.111 -32.582 1.00 63.56 166 PRO A CA 1
ATOM 1223 C C . PRO A 1 166 ? 65.983 -50.385 -34.026 1.00 63.56 166 PRO A C 1
ATOM 1225 O O . PRO A 1 166 ? 65.351 -51.168 -34.734 1.00 63.56 166 PRO A O 1
ATOM 1228 N N . GLN A 1 167 ? 67.060 -49.722 -34.452 1.00 60.44 167 GLN A N 1
ATOM 1229 C CA . GLN A 1 167 ? 67.791 -50.057 -35.674 1.00 60.44 167 GLN A CA 1
ATOM 1230 C C . GLN A 1 167 ? 68.665 -51.288 -35.400 1.00 60.44 167 GLN A C 1
ATOM 1232 O O . GLN A 1 167 ? 69.493 -51.247 -34.492 1.00 60.44 167 GLN A O 1
ATOM 1237 N N . GLU A 1 168 ? 68.455 -52.356 -36.168 1.00 63.53 168 GLU A N 1
ATOM 1238 C CA . GLU A 1 168 ? 69.400 -53.467 -36.321 1.00 63.53 168 GLU A CA 1
ATOM 1239 C C . GLU A 1 168 ? 70.367 -53.145 -37.476 1.00 63.53 168 GLU A C 1
ATOM 1241 O O . GLU A 1 168 ? 69.914 -52.771 -38.560 1.00 63.53 168 GLU A O 1
ATOM 1246 N N . ASP A 1 169 ? 71.660 -53.241 -37.142 1.00 64.06 169 ASP A N 1
ATOM 1247 C CA . ASP A 1 169 ? 72.902 -53.482 -37.907 1.00 64.06 169 ASP A CA 1
ATOM 1248 C C . ASP A 1 169 ? 73.046 -53.036 -39.379 1.00 64.06 169 ASP A C 1
ATOM 1250 O O . ASP A 1 169 ? 72.404 -53.612 -40.288 1.00 64.06 169 ASP A O 1
#

Secondary structure (DSSP, 8-state):
-B-TTT--B--TT-SB-TTT--B--------B-HHHHHHHHHHHHHHHHHHHHHHHHHHHHH-GGGHHHHHHHHHHHHHHHHHHHHHHHHHHHHHHHHHHTTTT--B-HHHHHHHHHHHHHHHHHHHHHHHHHHHHHHHHHHHHHHTTSTTSSS--------PPPPPP-

Radius of gyration: 33.87 Å; chains: 1; bounding box: 110×65×74 Å

Sequence (169 aa):
MHCPKCGFDNLENATMCQECGGVFIRTTPTRTSGRAITSTILGITGFSIFGIFVVTSIFGLVFDSLVLVAWIISLVFGSIAFIVWMVGLILGMAAMNKIGKSGGTVKGKGFAITGIAASATGMTFLLTVVGVMLFINSMSLRKKVEMRQPAAVVVEDNNEPNSPKPQED

Foldseek 3Di:
DADPPPRDDDDPPDQADPPPRHGDPLPPQPDADPLLQVLLVLLVVLVVLVVVLVVLQVVLVVPVVCVVVNVVVSVVSVVVSLVSLVVSQVSLVVVVVVCVVPSNNHDRPVSSVNSNVSSVVVVVVVCVVVVVVVVVVVVVVVVVVVVVPPPDPPDDDDDDDDDDDDDDD